Protein AF-A0A7C4UG96-F1 (afdb_monomer_lite)

pLDDT: mean 96.45, std 2.01, range [88.44, 98.38]

Sequence (61 aa):
MIRDCHKRAFRENYIDATDDASLLVRYGYEVKIFEGDPKNIKITDITDLYLFEKLIDEGRI

Foldseek 3Di:
DLVVLVVVCVVVVNDPDPDSQSSCVVVPHDDDDDDDDPLPDDPDDPVNVVVVVVCVVVVVD

Secondary structure (DSSP, 8-state):
-HHHHHHHHHHTT-----SHHHHHHHTT------PPPTT-----SHHHHHHHHHHHHTT--

Structure (mmCIF, N/CA/C/O backbone):
data_AF-A0A7C4UG96-F1
#
_entry.id   AF-A0A7C4UG96-F1
#
loop_
_atom_site.group_PDB
_atom_site.id
_atom_site.type_symbol
_atom_site.label_atom_id
_atom_site.label_alt_id
_atom_site.label_comp_id
_atom_site.label_asym_id
_atom_site.label_entity_id
_atom_site.label_seq_id
_atom_site.pdbx_PDB_ins_code
_atom_site.Cartn_x
_atom_site.Cartn_y
_atom_site.Cartn_z
_atom_site.occupancy
_atom_site.B_iso_or_equiv
_atom_site.auth_seq_id
_atom_site.auth_comp_id
_atom_site.auth_asym_id
_atom_site.auth_atom_id
_atom_site.pdbx_PDB_model_num
ATOM 1 N N . MET A 1 1 ? 2.168 -10.497 -16.657 1.00 88.44 1 MET A N 1
ATOM 2 C CA . MET A 1 1 ? 2.183 -9.044 -16.370 1.00 88.44 1 MET A CA 1
ATOM 3 C C . MET A 1 1 ? 2.953 -8.733 -15.088 1.00 88.44 1 MET A C 1
ATOM 5 O O . MET A 1 1 ? 4.166 -8.641 -15.188 1.00 88.44 1 MET A O 1
ATOM 9 N N . ILE A 1 2 ? 2.336 -8.662 -13.894 1.00 96.62 2 ILE A N 1
ATOM 10 C CA . ILE A 1 2 ? 3.038 -8.261 -12.647 1.00 96.62 2 ILE A CA 1
ATOM 11 C C . ILE A 1 2 ? 4.262 -9.136 -12.329 1.00 96.62 2 ILE A C 1
ATOM 13 O O . ILE A 1 2 ? 5.353 -8.637 -12.072 1.00 96.62 2 ILE A O 1
ATOM 17 N N 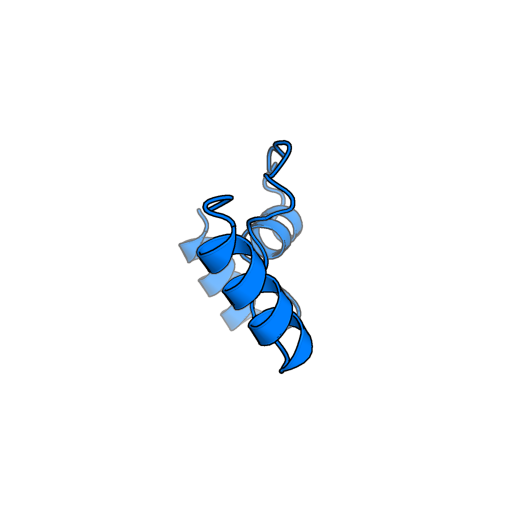. ARG A 1 3 ? 4.133 -10.458 -12.489 1.00 97.56 3 ARG A N 1
ATOM 18 C CA . ARG A 1 3 ? 5.247 -11.405 -12.324 1.00 97.56 3 ARG A CA 1
ATOM 19 C C . ARG A 1 3 ? 6.430 -11.113 -13.257 1.00 97.56 3 ARG A C 1
ATOM 21 O O . A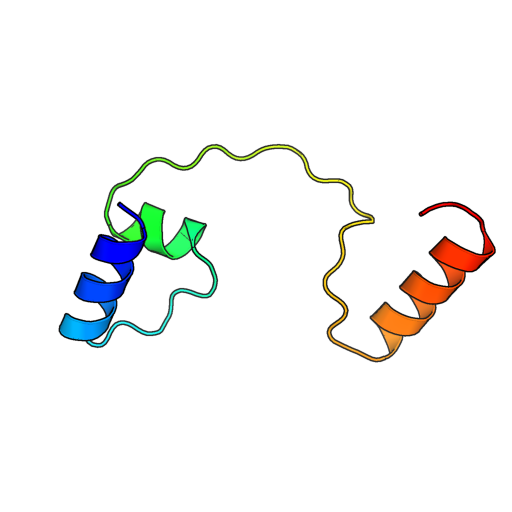RG A 1 3 ? 7.577 -11.319 -12.872 1.00 97.56 3 ARG A O 1
ATOM 28 N N . ASP A 1 4 ? 6.165 -10.665 -14.481 1.00 97.62 4 ASP A N 1
ATOM 29 C CA . ASP A 1 4 ? 7.213 -10.350 -15.457 1.00 97.62 4 ASP A CA 1
ATOM 30 C C . ASP A 1 4 ? 7.912 -9.037 -15.100 1.00 97.62 4 ASP A C 1
ATOM 32 O O . ASP A 1 4 ? 9.131 -8.946 -15.240 1.00 97.62 4 ASP A O 1
ATOM 36 N N . CYS A 1 5 ? 7.171 -8.068 -14.555 1.00 97.69 5 CYS A N 1
ATOM 37 C CA . CYS A 1 5 ? 7.727 -6.844 -13.982 1.00 97.69 5 CYS A CA 1
ATOM 38 C C . CYS A 1 5 ? 8.662 -7.142 -12.804 1.00 97.69 5 CYS A C 1
ATOM 40 O O . CYS A 1 5 ? 9.791 -6.665 -12.817 1.00 97.69 5 CYS A O 1
ATOM 42 N N . HIS A 1 6 ? 8.279 -8.014 -11.861 1.00 97.81 6 HIS A N 1
ATOM 43 C CA . HIS A 1 6 ? 9.187 -8.433 -10.780 1.00 97.81 6 HIS A CA 1
ATOM 44 C C . HIS A 1 6 ? 10.457 -9.108 -11.312 1.00 97.81 6 HIS A C 1
ATOM 46 O O . HIS A 1 6 ? 11.557 -8.810 -10.856 1.00 97.81 6 HIS A O 1
ATOM 52 N N . LYS A 1 7 ? 10.338 -9.992 -12.313 1.00 98.19 7 LYS A N 1
ATOM 53 C CA . LYS A 1 7 ? 11.510 -10.633 -12.938 1.00 98.19 7 LYS A CA 1
ATOM 54 C C . LYS A 1 7 ? 12.422 -9.629 -13.649 1.00 98.19 7 LYS A C 1
ATOM 56 O O . LYS A 1 7 ? 13.629 -9.848 -13.717 1.00 98.19 7 LYS A O 1
ATOM 61 N N . ARG A 1 8 ? 11.866 -8.574 -14.252 1.00 97.88 8 ARG A N 1
ATOM 62 C CA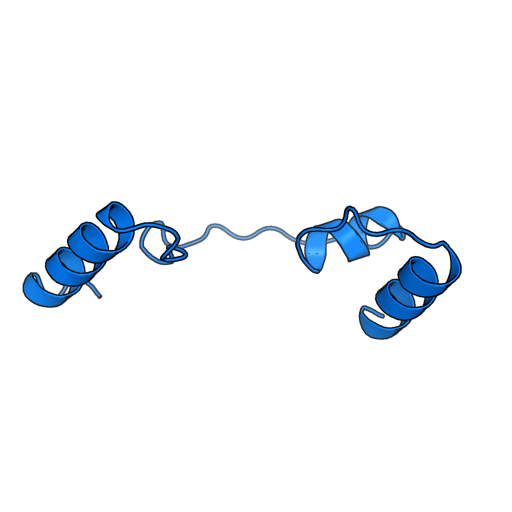 . ARG A 1 8 ? 12.652 -7.484 -14.855 1.00 97.88 8 ARG A CA 1
ATOM 63 C C . ARG A 1 8 ? 13.338 -6.656 -13.772 1.00 97.88 8 ARG A C 1
ATOM 65 O O . ARG A 1 8 ? 14.554 -6.543 -13.838 1.00 97.88 8 ARG A O 1
ATOM 72 N N . ALA A 1 9 ? 12.608 -6.230 -12.741 1.00 97.94 9 ALA A N 1
ATOM 73 C CA . ALA A 1 9 ? 13.158 -5.468 -11.620 1.00 97.94 9 ALA A CA 1
ATOM 74 C C . ALA A 1 9 ? 14.310 -6.204 -10.938 1.00 97.94 9 ALA A C 1
ATOM 76 O O . ALA A 1 9 ? 15.375 -5.630 -10.742 1.00 97.94 9 ALA A O 1
ATOM 77 N N . PHE A 1 10 ? 14.146 -7.507 -10.694 1.00 97.94 10 PHE A N 1
ATOM 78 C CA . PHE A 1 10 ? 15.204 -8.346 -10.143 1.00 97.94 10 PHE A CA 1
ATOM 79 C C . PHE A 1 10 ? 16.456 -8.384 -11.035 1.00 97.94 10 PHE A C 1
ATOM 81 O O . PHE A 1 10 ? 17.567 -8.218 -10.545 1.00 97.94 10 PHE A O 1
ATOM 88 N N . ARG A 1 11 ? 16.295 -8.565 -12.356 1.00 98.38 11 ARG A N 1
ATOM 89 C CA . ARG A 1 11 ? 17.426 -8.582 -13.307 1.00 98.38 11 ARG A CA 1
ATOM 90 C C . ARG A 1 11 ? 18.125 -7.229 -13.435 1.00 98.38 11 ARG A C 1
ATOM 92 O O . ARG A 1 11 ? 19.317 -7.193 -13.711 1.00 98.38 11 ARG A O 1
ATOM 99 N N . GLU A 1 12 ? 17.385 -6.144 -13.257 1.00 97.94 12 GLU A N 1
ATOM 100 C CA . GLU A 1 12 ? 17.878 -4.765 -13.329 1.00 97.94 12 GLU A CA 1
ATOM 101 C C . GLU A 1 12 ? 18.389 -4.248 -11.971 1.00 97.94 12 GLU A C 1
ATOM 103 O O . GLU A 1 12 ? 18.822 -3.103 -11.885 1.00 97.94 12 GLU A O 1
ATOM 108 N N . ASN A 1 13 ? 18.340 -5.077 -10.918 1.00 97.25 13 ASN A N 1
ATOM 109 C CA . ASN A 1 13 ? 18.633 -4.705 -9.531 1.00 97.25 13 ASN A CA 1
ATOM 110 C C . ASN A 1 13 ? 17.852 -3.464 -9.054 1.00 97.25 13 ASN A C 1
ATOM 112 O O . ASN A 1 13 ? 18.358 -2.630 -8.306 1.00 97.25 13 ASN A O 1
ATOM 116 N N . TYR A 1 14 ? 16.612 -3.331 -9.522 1.00 97.62 14 TYR A N 1
ATOM 117 C CA . TYR A 1 14 ? 15.710 -2.259 -9.135 1.00 97.62 14 TYR A CA 1
ATOM 118 C C . TYR A 1 14 ? 14.913 -2.665 -7.891 1.00 97.62 14 TYR A C 1
ATOM 120 O O . TYR A 1 14 ? 14.173 -3.649 -7.926 1.00 97.62 14 TYR A O 1
ATOM 128 N N . ILE A 1 15 ? 15.061 -1.896 -6.808 1.00 95.81 15 ILE A N 1
ATOM 129 C CA . ILE A 1 15 ? 14.515 -2.219 -5.478 1.00 95.81 15 ILE A CA 1
ATOM 130 C C . ILE A 1 15 ? 13.584 -1.141 -4.905 1.00 95.81 15 ILE A C 1
ATOM 132 O O . ILE A 1 15 ? 13.054 -1.321 -3.815 1.00 95.81 15 ILE A O 1
ATOM 136 N N . ASP A 1 16 ? 13.360 -0.045 -5.632 1.00 96.88 16 ASP A N 1
ATOM 137 C CA . ASP A 1 16 ? 12.653 1.125 -5.089 1.00 96.88 16 ASP A CA 1
ATOM 138 C C . ASP A 1 16 ? 11.123 1.045 -5.223 1.00 96.88 16 ASP A C 1
ATOM 140 O O . ASP A 1 16 ? 10.419 1.920 -4.723 1.00 96.88 16 ASP A O 1
ATOM 144 N N . ALA A 1 17 ? 10.580 0.034 -5.912 1.00 96.62 17 ALA A N 1
ATOM 145 C CA . ALA A 1 17 ? 9.131 -0.153 -5.974 1.00 96.62 17 ALA A CA 1
ATOM 146 C C . ALA A 1 17 ? 8.596 -0.606 -4.611 1.00 96.62 17 ALA A C 1
ATOM 148 O O . ALA A 1 17 ? 8.916 -1.696 -4.135 1.00 96.62 17 ALA A O 1
ATOM 149 N N . THR A 1 18 ? 7.749 0.225 -4.010 1.00 95.44 18 THR A N 1
ATOM 150 C CA . THR A 1 18 ? 7.145 -0.018 -2.693 1.00 95.44 18 THR A CA 1
ATOM 151 C C . THR A 1 18 ? 5.870 -0.854 -2.753 1.00 95.44 18 THR A C 1
ATOM 153 O O . THR A 1 18 ? 5.436 -1.387 -1.733 1.00 95.44 18 THR A O 1
ATOM 156 N N . ASP A 1 19 ? 5.259 -0.953 -3.932 1.00 96.69 19 ASP A N 1
ATOM 157 C CA . ASP A 1 19 ? 3.990 -1.628 -4.182 1.00 96.69 19 ASP A CA 1
ATOM 158 C C . ASP A 1 19 ? 3.898 -2.097 -5.647 1.00 96.69 19 ASP A C 1
ATOM 160 O O . ASP A 1 19 ? 4.700 -1.722 -6.508 1.00 96.69 19 ASP A O 1
ATOM 164 N N . ASP A 1 20 ? 2.897 -2.922 -5.943 1.00 97.00 20 ASP A N 1
ATOM 165 C CA . ASP A 1 20 ? 2.717 -3.503 -7.274 1.00 97.00 20 ASP A CA 1
ATOM 166 C C . ASP A 1 20 ? 2.315 -2.467 -8.334 1.00 97.00 20 ASP A C 1
ATOM 168 O O . ASP A 1 20 ? 2.694 -2.599 -9.501 1.00 97.00 20 ASP A O 1
ATOM 172 N N . ALA A 1 21 ? 1.552 -1.436 -7.964 1.00 97.12 21 ALA A N 1
ATOM 173 C CA . ALA A 1 21 ? 1.103 -0.418 -8.906 1.00 97.12 21 ALA A CA 1
ATOM 174 C C . ALA A 1 21 ? 2.277 0.452 -9.369 1.00 97.12 21 ALA A C 1
ATOM 176 O O . ALA A 1 21 ? 2.446 0.642 -10.575 1.00 97.12 21 ALA A O 1
ATOM 177 N N . SER A 1 22 ? 3.132 0.912 -8.451 1.00 96.75 22 SER A N 1
ATOM 178 C CA . SER A 1 22 ? 4.349 1.659 -8.798 1.00 96.75 22 SER A CA 1
ATOM 179 C C . SER A 1 22 ? 5.306 0.829 -9.662 1.00 96.75 22 SER A C 1
ATOM 181 O O . SER A 1 22 ? 5.860 1.340 -10.643 1.00 96.75 22 SER A O 1
ATOM 183 N N . LEU A 1 23 ? 5.423 -0.476 -9.391 1.00 98.00 23 LEU A N 1
ATOM 184 C CA . LEU A 1 23 ? 6.186 -1.401 -10.230 1.00 98.00 23 LEU A CA 1
ATOM 185 C C . LEU A 1 23 ? 5.609 -1.522 -11.652 1.00 98.00 23 LEU A C 1
ATOM 187 O O . LEU A 1 23 ? 6.359 -1.517 -12.631 1.00 98.00 23 LEU A O 1
ATOM 191 N N . LEU A 1 24 ? 4.287 -1.643 -11.789 1.00 97.69 24 LEU A N 1
ATOM 192 C CA . LEU A 1 24 ? 3.613 -1.730 -13.089 1.00 97.69 24 LEU A CA 1
ATOM 193 C C . LEU A 1 24 ? 3.764 -0.440 -13.900 1.00 97.69 24 LEU A C 1
ATOM 195 O O . LEU A 1 24 ? 4.138 -0.510 -15.074 1.00 97.69 24 LEU A O 1
ATOM 199 N N . VAL A 1 25 ? 3.552 0.718 -13.270 1.00 97.06 25 VAL A N 1
ATOM 200 C CA . VAL A 1 25 ? 3.711 2.038 -13.902 1.00 97.06 25 VAL A CA 1
ATOM 201 C C . VAL A 1 25 ? 5.129 2.215 -14.440 1.00 97.06 25 VAL A C 1
ATOM 203 O O . VAL A 1 25 ? 5.304 2.627 -15.587 1.00 97.06 25 VAL A O 1
ATOM 206 N N . ARG A 1 26 ? 6.155 1.817 -13.672 1.00 95.88 26 ARG A N 1
ATOM 207 C CA . ARG A 1 26 ? 7.556 1.864 -14.125 1.00 95.88 26 ARG A CA 1
ATOM 208 C C . ARG A 1 26 ? 7.786 1.103 -15.431 1.00 95.88 26 ARG A C 1
ATOM 210 O O . ARG A 1 26 ? 8.563 1.554 -16.269 1.00 95.88 26 ARG A O 1
ATOM 217 N N . TYR A 1 27 ? 7.141 -0.048 -15.607 1.00 97.12 27 TYR A N 1
ATOM 218 C CA . TYR A 1 27 ? 7.291 -0.878 -16.805 1.00 97.12 27 TYR A CA 1
ATOM 219 C C . TYR A 1 27 ? 6.280 -0.553 -17.915 1.00 97.12 27 TYR A C 1
ATOM 221 O O . TYR A 1 27 ? 6.132 -1.346 -18.848 1.00 97.12 27 TYR A O 1
ATOM 229 N N . GLY A 1 28 ? 5.640 0.619 -17.848 1.00 96.88 28 GLY A N 1
ATOM 230 C CA . GLY A 1 28 ? 4.803 1.166 -18.916 1.00 96.88 28 GLY A CA 1
ATOM 231 C C . GLY A 1 28 ? 3.368 0.646 -18.929 1.00 96.88 28 GLY A C 1
ATOM 232 O O . GLY A 1 28 ? 2.692 0.780 -19.945 1.00 96.88 28 GLY A O 1
ATOM 233 N N . TYR A 1 29 ? 2.902 0.038 -17.836 1.00 97.44 29 TYR A N 1
ATOM 234 C CA . TYR A 1 29 ? 1.508 -0.376 -17.709 1.00 97.44 29 TYR A CA 1
ATOM 235 C C . TYR A 1 29 ? 0.656 0.742 -17.114 1.00 97.44 29 TYR A C 1
ATOM 237 O O . TYR A 1 29 ? 1.072 1.438 -16.189 1.00 97.44 29 TYR A O 1
ATOM 245 N N . GLU A 1 30 ? -0.572 0.867 -17.608 1.00 97.25 30 GLU A N 1
ATOM 246 C CA . GLU A 1 30 ? -1.573 1.751 -17.021 1.00 97.25 30 GLU A CA 1
ATOM 247 C C . GLU A 1 30 ? -2.207 1.100 -15.787 1.00 97.25 30 GLU A C 1
ATOM 249 O O . GLU A 1 30 ? -2.612 -0.065 -15.815 1.00 97.25 30 GLU A O 1
ATOM 254 N N . VAL A 1 31 ? -2.333 1.874 -14.710 1.00 96.88 31 VAL A N 1
ATOM 255 C CA . VAL A 1 31 ? -3.035 1.476 -13.486 1.00 96.88 31 VAL A CA 1
ATOM 256 C C . VAL A 1 31 ? -4.205 2.425 -13.270 1.00 96.88 31 VAL A C 1
ATOM 258 O O . VAL A 1 31 ? -4.053 3.642 -13.343 1.00 96.88 31 VAL A O 1
ATOM 261 N N . LYS A 1 32 ? -5.387 1.865 -12.999 1.00 97.56 32 LYS A N 1
ATOM 262 C CA . LYS A 1 32 ? -6.571 2.643 -12.624 1.00 97.56 32 LYS A CA 1
ATOM 263 C C . LYS A 1 32 ? -6.607 2.828 -11.114 1.00 97.56 32 LYS A C 1
ATOM 265 O O . LYS A 1 32 ? -6.444 1.863 -10.373 1.00 97.56 32 LYS A O 1
ATOM 270 N N . ILE A 1 33 ? -6.859 4.058 -10.688 1.00 96.62 33 ILE A N 1
ATOM 271 C CA . ILE A 1 33 ? -7.008 4.430 -9.282 1.00 96.62 33 ILE A CA 1
ATOM 272 C C . ILE A 1 33 ? -8.502 4.511 -8.967 1.00 96.62 33 ILE A C 1
ATOM 274 O O . ILE A 1 33 ? -9.275 5.053 -9.757 1.00 96.62 33 ILE A O 1
ATOM 278 N N . PHE A 1 34 ? -8.892 3.966 -7.819 1.00 97.25 34 PHE A N 1
ATOM 279 C CA . PHE A 1 34 ? -10.247 4.039 -7.283 1.00 97.25 34 PHE A CA 1
ATOM 280 C C . PHE A 1 34 ? -10.199 4.684 -5.901 1.00 97.25 34 PHE A C 1
ATOM 282 O O . PHE A 1 34 ? -9.219 4.505 -5.178 1.00 97.25 34 PHE A O 1
ATOM 289 N N . GLU A 1 35 ? -11.252 5.416 -5.545 1.00 97.88 35 GLU A N 1
ATOM 290 C CA . GLU A 1 35 ? -11.383 5.996 -4.209 1.00 97.88 35 GLU A CA 1
ATOM 291 C C . GLU A 1 35 ? -11.434 4.875 -3.162 1.00 97.88 35 GLU A C 1
ATOM 293 O O . GLU A 1 35 ? -12.237 3.945 -3.277 1.00 97.88 35 GLU A O 1
ATOM 298 N N . GLY A 1 36 ? -10.546 4.944 -2.170 1.00 95.88 36 GLY A N 1
ATOM 299 C CA . GLY A 1 36 ? -10.466 3.972 -1.081 1.00 95.88 36 GLY A CA 1
ATOM 300 C C . GLY A 1 36 ? -11.272 4.406 0.142 1.00 95.88 36 GLY A C 1
ATOM 301 O O . GLY A 1 36 ? -11.506 5.593 0.353 1.00 95.88 36 GLY A O 1
ATOM 302 N N . ASP A 1 37 ? -11.665 3.449 0.985 1.00 95.25 37 ASP A N 1
ATOM 303 C CA . ASP A 1 37 ? -12.193 3.778 2.313 1.00 95.25 37 ASP A CA 1
ATOM 304 C C . ASP A 1 37 ? -11.035 4.292 3.194 1.00 95.25 37 ASP A C 1
ATOM 306 O O . ASP A 1 37 ? -10.048 3.566 3.357 1.00 95.25 37 ASP A O 1
ATOM 310 N N . PRO A 1 38 ? -11.126 5.494 3.796 1.00 92.62 38 PRO A N 1
ATOM 311 C CA . PRO A 1 38 ? -10.091 6.014 4.693 1.00 92.62 38 PRO A CA 1
ATOM 312 C C . PRO A 1 38 ? -9.842 5.134 5.928 1.00 92.62 38 PRO A C 1
ATOM 314 O O . PRO A 1 38 ? -8.817 5.291 6.585 1.00 92.62 38 PRO A O 1
ATOM 317 N N . LYS A 1 39 ? -10.750 4.206 6.255 1.00 93.75 39 LYS A N 1
ATOM 318 C CA . LYS A 1 39 ? -10.582 3.226 7.339 1.00 93.75 39 LYS A CA 1
ATOM 319 C C . LYS A 1 39 ? -9.729 2.019 6.936 1.00 93.75 39 LYS A C 1
ATOM 321 O O . LYS A 1 39 ? -9.328 1.261 7.814 1.00 93.75 39 LYS A O 1
ATOM 326 N N . ASN A 1 40 ? -9.425 1.832 5.648 1.00 94.19 40 ASN A N 1
ATOM 327 C CA . ASN A 1 40 ? -8.517 0.784 5.169 1.00 94.19 40 ASN A CA 1
ATOM 328 C C . ASN A 1 40 ? -7.049 1.185 5.391 1.00 94.19 40 ASN A C 1
ATOM 330 O O . ASN A 1 40 ? -6.268 1.353 4.452 1.00 94.19 40 ASN A O 1
ATOM 334 N N . ILE A 1 41 ? -6.698 1.407 6.652 1.00 94.75 41 ILE A N 1
ATOM 335 C CA . ILE A 1 41 ? -5.362 1.823 7.057 1.00 94.75 41 ILE A CA 1
ATOM 336 C C . ILE A 1 41 ? -4.421 0.620 7.130 1.00 94.75 41 ILE A C 1
ATOM 338 O O . ILE A 1 41 ? -4.813 -0.498 7.467 1.00 94.75 41 ILE A O 1
ATOM 342 N N . LYS A 1 42 ? -3.137 0.861 6.869 1.00 95.94 42 LYS A N 1
ATOM 343 C CA . LYS A 1 42 ? -2.071 -0.070 7.236 1.00 95.94 42 LYS A CA 1
ATOM 344 C C . LYS A 1 42 ? -1.666 0.241 8.674 1.00 95.94 42 LYS A C 1
ATOM 346 O O . LYS A 1 42 ? -1.221 1.350 8.930 1.00 95.94 42 LYS A O 1
ATOM 351 N N . ILE A 1 43 ? -1.769 -0.728 9.583 1.00 97.31 43 ILE A N 1
ATOM 352 C CA . ILE A 1 43 ? -1.232 -0.576 10.943 1.00 97.31 43 ILE A CA 1
ATOM 353 C C . ILE A 1 43 ? 0.297 -0.639 10.857 1.00 97.31 43 ILE A C 1
ATOM 355 O O . ILE A 1 43 ? 0.865 -1.683 10.527 1.00 97.31 43 ILE A O 1
ATOM 359 N N . THR A 1 44 ? 0.960 0.491 11.089 1.00 97.50 44 THR A N 1
ATOM 360 C CA . THR A 1 44 ? 2.416 0.659 10.974 1.00 97.50 44 THR A CA 1
ATOM 361 C C . THR A 1 44 ? 3.085 1.086 12.270 1.00 97.50 44 THR A C 1
ATOM 363 O O . THR A 1 44 ? 4.256 0.760 12.469 1.00 97.50 44 THR A O 1
ATOM 366 N N . ASP A 1 45 ? 2.354 1.752 13.162 1.00 97.69 45 ASP A N 1
ATOM 367 C CA . ASP A 1 45 ? 2.823 2.112 14.493 1.00 97.69 45 ASP A CA 1
ATOM 368 C C . ASP A 1 45 ? 1.768 1.865 15.586 1.00 97.69 45 ASP A C 1
ATOM 370 O O . ASP A 1 45 ? 0.679 1.336 15.352 1.00 97.69 45 ASP A O 1
ATOM 374 N N . ILE A 1 46 ? 2.122 2.210 16.825 1.00 97.94 46 ILE A N 1
ATOM 375 C CA . ILE A 1 46 ? 1.241 2.013 17.978 1.00 97.94 46 ILE A CA 1
ATOM 376 C C . ILE A 1 46 ? 0.011 2.933 17.948 1.00 97.94 46 ILE A C 1
ATOM 378 O O . IL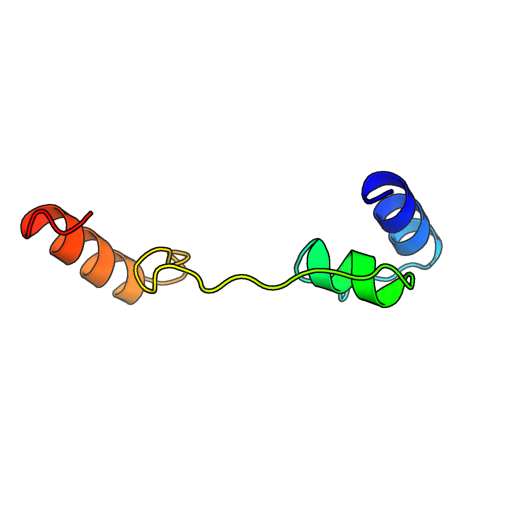E A 1 46 ? -1.029 2.587 18.498 1.00 97.94 46 ILE A O 1
ATOM 382 N N . THR A 1 47 ? 0.107 4.097 17.309 1.00 97.88 47 THR A N 1
ATOM 383 C CA . THR A 1 47 ? -1.009 5.039 17.188 1.00 97.88 47 THR A CA 1
ATOM 384 C C . THR A 1 47 ? -2.064 4.539 16.206 1.00 97.88 47 THR A C 1
ATOM 386 O O . THR A 1 47 ? -3.255 4.649 16.506 1.00 97.88 47 THR A O 1
ATOM 389 N N . ASP A 1 48 ? -1.646 3.879 15.121 1.00 97.62 48 ASP A N 1
ATOM 390 C CA . ASP A 1 48 ? -2.553 3.182 14.203 1.00 97.62 48 ASP A CA 1
ATOM 391 C C . ASP A 1 48 ? -3.353 2.091 14.929 1.00 97.62 48 ASP A C 1
ATOM 393 O O . ASP A 1 48 ? -4.547 1.917 14.675 1.00 97.62 48 ASP A O 1
ATOM 397 N N . LEU A 1 49 ? -2.712 1.376 15.863 1.00 97.56 49 LEU A N 1
ATOM 398 C CA . LEU A 1 49 ? -3.370 0.330 16.646 1.00 97.56 49 LEU A CA 1
ATOM 399 C C . LEU A 1 49 ? -4.486 0.906 17.526 1.00 97.56 49 LEU A C 1
ATOM 401 O O . LEU A 1 49 ? -5.604 0.396 17.493 1.00 97.56 49 LEU A O 1
ATOM 405 N N . TYR A 1 50 ? -4.222 2.001 18.247 1.00 97.50 50 TYR A N 1
ATOM 406 C CA . TYR A 1 50 ? -5.247 2.658 19.066 1.00 97.50 50 TYR A CA 1
ATOM 407 C C . TYR A 1 50 ? -6.428 3.168 18.230 1.00 97.50 50 TYR A C 1
ATOM 409 O O . TYR A 1 50 ? -7.578 3.077 18.664 1.00 97.50 50 TYR A O 1
ATOM 417 N N . LEU A 1 51 ? -6.162 3.697 17.031 1.00 96.25 51 LEU A N 1
ATOM 418 C CA . LEU A 1 51 ? -7.215 4.111 16.104 1.00 96.25 51 LEU A CA 1
ATOM 419 C C . LEU A 1 51 ? -8.059 2.910 15.656 1.00 96.25 51 LEU A C 1
ATOM 421 O O . LEU A 1 51 ? -9.287 2.977 15.692 1.00 96.25 51 LEU A O 1
ATOM 425 N N . PHE A 1 52 ? -7.412 1.813 15.259 1.00 96.56 52 PHE A N 1
ATOM 426 C CA . PHE A 1 52 ? -8.088 0.602 14.804 1.00 96.56 52 PHE A CA 1
ATOM 427 C C . PHE A 1 52 ? -8.968 -0.020 15.898 1.00 96.56 52 PHE A C 1
ATOM 429 O O . PHE A 1 52 ? -10.133 -0.321 15.645 1.00 96.56 52 PHE A O 1
ATOM 436 N N . GLU A 1 53 ? -8.455 -0.134 17.127 1.00 96.50 53 GLU A N 1
ATOM 437 C CA . GLU A 1 53 ? -9.221 -0.621 18.283 1.00 96.50 53 GLU A CA 1
ATOM 438 C C . GLU A 1 53 ? -10.473 0.230 18.535 1.00 96.50 53 GLU A C 1
ATOM 440 O O . GLU A 1 53 ? -11.563 -0.307 18.722 1.00 96.50 53 GLU A O 1
ATOM 445 N N . LYS A 1 54 ? -10.357 1.563 18.460 1.00 96.62 54 LYS A N 1
ATOM 446 C CA . LYS A 1 54 ? -11.510 2.461 18.625 1.00 96.62 54 LYS A CA 1
ATOM 447 C C . LYS A 1 54 ? -12.548 2.302 17.520 1.00 96.62 54 LYS A C 1
ATOM 449 O O . LYS A 1 54 ? -13.742 2.330 17.807 1.00 96.62 54 LYS A O 1
ATOM 454 N N . LEU A 1 55 ? -12.117 2.117 16.272 1.00 96.00 55 LEU A N 1
ATOM 455 C CA . LEU A 1 55 ? -13.0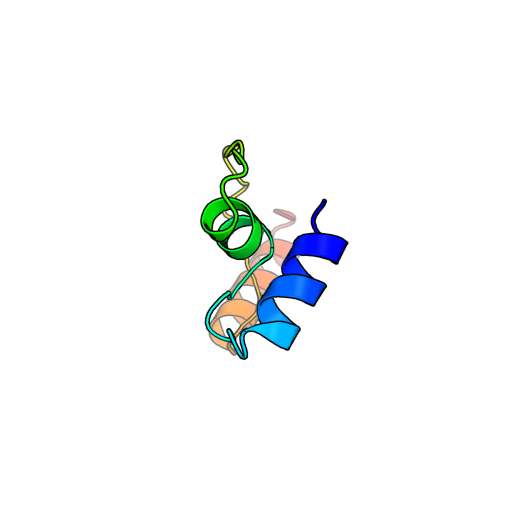36 1.875 15.159 1.00 96.00 55 LEU A CA 1
ATOM 456 C C . LEU A 1 55 ? -13.819 0.565 15.341 1.00 96.00 55 LEU A C 1
ATOM 458 O O . LEU A 1 55 ? -15.006 0.539 15.010 1.00 96.00 55 LEU A O 1
ATOM 462 N N . ILE A 1 56 ? -13.189 -0.479 15.895 1.00 96.06 56 ILE A N 1
ATOM 463 C CA . ILE A 1 56 ? -13.859 -1.739 16.255 1.00 96.06 56 ILE A CA 1
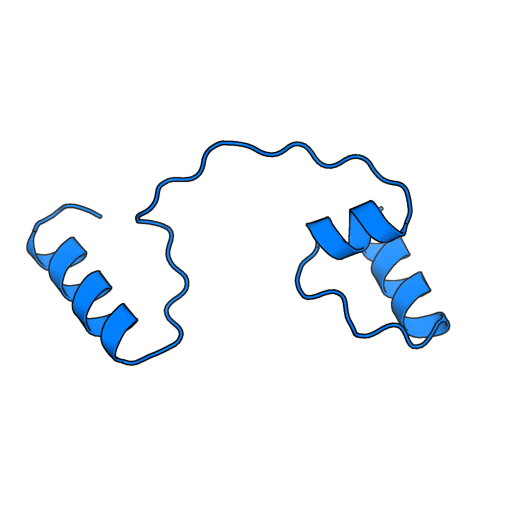ATOM 464 C C . ILE A 1 56 ? -14.852 -1.522 17.402 1.00 96.06 56 ILE A C 1
ATOM 466 O O . ILE A 1 56 ? -16.014 -1.903 17.274 1.00 96.06 56 ILE A O 1
ATOM 470 N N . ASP A 1 57 ? -14.424 -0.889 18.500 1.00 97.38 57 ASP A N 1
ATOM 471 C CA . ASP A 1 57 ? -15.272 -0.632 19.677 1.00 97.38 57 ASP A CA 1
ATOM 472 C C . ASP A 1 57 ? -16.556 0.135 19.307 1.00 97.38 57 ASP A C 1
ATOM 474 O O . ASP A 1 57 ? -17.634 -0.128 19.839 1.00 97.38 57 ASP A O 1
ATOM 478 N N . GLU A 1 58 ? -16.441 1.095 18.386 1.00 96.56 58 GLU A N 1
ATOM 479 C CA . GLU A 1 58 ? -17.550 1.924 17.903 1.00 96.56 58 GLU A CA 1
ATOM 480 C C . GLU A 1 58 ? -18.421 1.226 16.839 1.00 96.56 58 GLU A C 1
ATOM 482 O O . GLU A 1 58 ? -19.402 1.812 16.376 1.00 96.56 58 GLU A O 1
ATOM 487 N N . GLY A 1 59 ? -18.077 0.002 16.416 1.00 94.56 59 GLY A N 1
ATOM 488 C CA . GLY A 1 59 ? -18.778 -0.727 15.352 1.00 94.56 59 GLY A CA 1
ATOM 489 C C . GLY A 1 59 ? -18.683 -0.043 13.985 1.00 94.56 59 GLY A C 1
ATOM 490 O O . GLY A 1 59 ? -19.614 -0.106 13.179 1.00 94.56 59 GLY A O 1
ATOM 491 N N . ARG A 1 60 ? -17.588 0.684 13.738 1.00 90.44 60 ARG A N 1
ATOM 492 C CA . ARG A 1 60 ? -17.359 1.449 12.502 1.00 90.44 60 ARG A CA 1
ATOM 493 C C . ARG A 1 60 ? -16.568 0.667 11.456 1.00 90.44 60 ARG A C 1
ATOM 495 O O . ARG A 1 60 ? -16.482 1.151 10.319 1.00 90.44 60 ARG A O 1
ATOM 502 N N . ILE A 1 61 ? -16.028 -0.494 11.824 1.00 88.69 61 ILE A N 1
ATOM 503 C CA . ILE A 1 61 ? -15.428 -1.525 10.962 1.00 88.69 61 ILE A CA 1
ATOM 504 C C . ILE A 1 61 ? -15.767 -2.920 11.484 1.00 88.69 61 ILE A C 1
ATOM 506 O O . ILE A 1 61 ? -16.105 -3.027 12.684 1.00 88.69 61 ILE A O 1
#

InterPro domains:
  IPR029044 Nucleotide-diphospho-sugar transferases [G3DSA:3.90.550.10] (1-60)
  IPR029044 Nucleotide-diphospho-sugar transferases [SSF53448] (3-57)
  IPR034683 Cytidylyltransferase IspD/TarI [PF01128] (2-56)

Organism: NCBI:txid2052148

Radius of gyration: 16.75 Å; chains: 1; bounding box: 37×17×39 Å